Protein AF-A0A8C7Y1K1-F1 (afdb_monomer_lite)

pLDDT: mean 70.2, std 21.09, range [37.31, 98.69]

Radius of gyration: 33.93 Å; chains: 1; bounding box: 65×51×99 Å

Sequence (128 aa):
MYFNVKKTTHFQSETRSGIHPKAQQDVLRQAAGPPLSSSADLPHKPPFGNIKTFKSSRPRGEARGRRRVKANDRERHRMHNLNSALDALRTILPALPDDAKMTKIETLRFARNYIWLHHHPPEEQRSG

Secondary structure (DSSP, 8-state):
-------------------------SSS----PPPP--------PPP------------HHHHHHHHHHHHHHHHHHHHHHHHHHHHHHHHTSTT--TT----HHHHHHHHHHHHHHHHS--GGGS--

Organism: NCBI:txid183150

Structure (mmCIF, N/CA/C/O backbone):
data_AF-A0A8C7Y1K1-F1
#
_entry.id   AF-A0A8C7Y1K1-F1
#
loop_
_atom_site.group_PDB
_atom_site.id
_atom_site.type_symbol
_atom_site.label_atom_id
_atom_site.label_alt_id
_atom_site.label_comp_id
_atom_site.label_asym_id
_atom_site.label_entity_id
_atom_site.label_seq_id
_atom_site.pdbx_PDB_ins_code
_atom_site.Cartn_x
_atom_site.Cartn_y
_atom_site.Cartn_z
_atom_site.occupancy
_atom_site.B_iso_or_equiv
_atom_site.auth_seq_id
_atom_site.auth_comp_id
_atom_site.auth_asym_id
_atom_site.auth_atom_id
_atom_site.pdbx_PDB_model_num
ATOM 1 N N . MET A 1 1 ? 38.817 -22.922 5.373 1.00 46.25 1 MET A N 1
ATOM 2 C CA . MET A 1 1 ? 38.554 -22.217 4.099 1.00 46.25 1 MET A CA 1
ATOM 3 C C . MET A 1 1 ? 38.0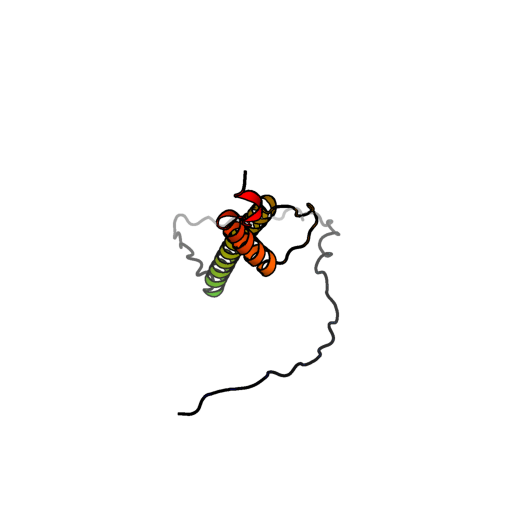71 -20.815 4.426 1.00 46.25 1 MET A C 1
ATOM 5 O O . MET A 1 1 ? 37.116 -20.682 5.177 1.00 46.25 1 MET A O 1
ATOM 9 N N . TYR A 1 2 ? 38.789 -19.789 3.972 1.00 37.31 2 TYR A N 1
ATOM 10 C CA . TYR A 1 2 ? 38.589 -18.399 4.389 1.00 37.31 2 TYR A CA 1
ATOM 11 C C . TYR A 1 2 ? 37.384 -17.751 3.691 1.00 37.31 2 TYR A C 1
ATOM 13 O O . TYR A 1 2 ? 37.245 -17.825 2.471 1.00 37.31 2 TYR A O 1
ATOM 21 N N . PHE A 1 3 ? 36.538 -17.090 4.484 1.00 41.78 3 PHE A N 1
ATOM 22 C CA . PHE A 1 3 ? 35.433 -16.243 4.039 1.00 41.78 3 PHE A CA 1
ATOM 23 C C . PHE A 1 3 ? 35.971 -14.999 3.319 1.00 41.78 3 PHE A C 1
ATOM 25 O O . PHE A 1 3 ? 36.730 -14.220 3.895 1.00 41.78 3 PHE A O 1
ATOM 32 N N . ASN A 1 4 ? 35.561 -14.777 2.068 1.00 38.62 4 ASN A N 1
ATOM 33 C CA . ASN A 1 4 ? 35.855 -13.534 1.355 1.00 38.62 4 ASN A CA 1
ATOM 34 C C . ASN A 1 4 ? 34.824 -12.460 1.728 1.00 38.62 4 ASN A C 1
ATOM 36 O O . ASN A 1 4 ? 33.795 -12.308 1.075 1.00 38.62 4 ASN A O 1
ATOM 40 N N . VAL A 1 5 ? 35.145 -11.682 2.761 1.00 47.72 5 VAL A N 1
ATOM 41 C CA . VAL A 1 5 ? 34.621 -10.325 2.940 1.00 47.72 5 VAL A CA 1
ATOM 42 C C . VAL A 1 5 ? 35.606 -9.372 2.262 1.00 47.72 5 VAL A C 1
ATOM 44 O O . VAL A 1 5 ? 36.701 -9.131 2.766 1.00 47.72 5 VAL A O 1
ATOM 47 N N . LYS A 1 6 ? 35.236 -8.825 1.101 1.00 53.91 6 LYS A N 1
ATOM 48 C CA . LYS A 1 6 ? 35.910 -7.662 0.496 1.00 53.91 6 LYS A CA 1
ATOM 49 C C . LYS A 1 6 ? 34.825 -6.625 0.213 1.00 53.91 6 LYS A C 1
ATOM 51 O O . LYS A 1 6 ? 33.964 -6.852 -0.624 1.00 53.91 6 LYS A O 1
ATOM 56 N N . LYS A 1 7 ? 34.613 -5.717 1.168 1.00 48.56 7 LYS A N 1
ATOM 57 C CA . LYS A 1 7 ? 35.271 -4.408 1.366 1.00 48.56 7 LYS A CA 1
ATOM 58 C C . LYS A 1 7 ? 34.629 -3.317 0.504 1.00 48.56 7 LYS A C 1
ATOM 60 O O . LYS A 1 7 ? 34.830 -3.262 -0.699 1.00 48.56 7 LYS A O 1
ATOM 65 N N . THR A 1 8 ? 33.857 -2.495 1.217 1.00 54.16 8 THR A N 1
ATOM 66 C CA . THR A 1 8 ? 33.640 -1.050 1.066 1.00 54.16 8 THR A CA 1
ATOM 67 C C . THR A 1 8 ? 34.332 -0.397 -0.135 1.00 54.16 8 THR A C 1
ATOM 69 O O . THR A 1 8 ? 35.559 -0.374 -0.232 1.00 54.16 8 THR A O 1
ATOM 72 N N . THR A 1 9 ? 33.520 0.155 -1.036 1.00 59.47 9 THR A N 1
ATOM 73 C CA . THR A 1 9 ? 33.988 1.002 -2.133 1.00 59.47 9 THR A CA 1
ATOM 74 C C . THR A 1 9 ? 33.799 2.454 -1.722 1.00 59.47 9 THR A C 1
ATOM 76 O O . THR A 1 9 ? 32.714 2.869 -1.322 1.00 59.47 9 THR A O 1
ATOM 79 N N . HIS A 1 10 ? 34.903 3.181 -1.804 1.00 45.50 10 HIS A N 1
ATOM 80 C CA . HIS A 1 10 ? 35.093 4.583 -1.472 1.00 45.50 10 HIS A CA 1
ATOM 81 C C . HIS A 1 10 ? 34.046 5.501 -2.131 1.00 45.50 10 HIS A C 1
ATOM 83 O O . HIS A 1 10 ? 33.843 5.447 -3.343 1.00 45.50 10 HIS A O 1
ATOM 89 N N . PHE A 1 11 ? 33.435 6.381 -1.335 1.00 41.16 11 PHE A N 1
ATOM 90 C CA . PHE A 1 11 ? 32.703 7.558 -1.802 1.00 41.16 11 PHE A CA 1
ATOM 91 C C . PHE A 1 11 ? 33.730 8.549 -2.370 1.00 41.16 11 PHE A C 1
ATOM 93 O O . PHE A 1 11 ? 34.619 8.999 -1.643 1.00 41.16 11 PHE A O 1
ATOM 100 N N . GLN A 1 12 ? 33.657 8.826 -3.671 1.00 39.44 12 GLN A N 1
ATOM 101 C CA . GLN A 1 12 ? 34.344 9.949 -4.309 1.00 39.44 12 GLN A CA 1
ATOM 102 C C . GLN A 1 12 ? 33.286 10.993 -4.660 1.00 39.44 12 GLN A C 1
ATOM 104 O O . GLN A 1 12 ? 32.299 10.700 -5.333 1.00 39.44 12 GLN A O 1
ATOM 109 N N . SER A 1 13 ? 33.476 12.201 -4.141 1.00 43.25 13 SER A N 1
ATOM 110 C CA . SER A 1 13 ? 32.692 13.383 -4.466 1.00 43.25 13 SER A CA 1
ATOM 111 C C . SER A 1 13 ? 33.167 13.948 -5.803 1.00 43.25 13 SER A C 1
ATOM 113 O O . SER A 1 13 ? 34.198 14.615 -5.852 1.00 43.25 13 SER A O 1
ATOM 115 N N . GLU A 1 14 ? 32.412 13.710 -6.872 1.00 47.94 14 GLU A N 1
ATOM 116 C CA . GLU A 1 14 ? 32.555 14.453 -8.124 1.00 47.94 14 GLU A CA 1
ATOM 117 C C . GLU A 1 14 ? 31.426 15.477 -8.255 1.00 47.94 14 GLU A C 1
ATOM 119 O O . GLU A 1 14 ? 30.233 15.190 -8.117 1.00 47.94 14 GLU A O 1
ATOM 124 N N . THR A 1 15 ? 31.849 16.715 -8.470 1.00 50.97 1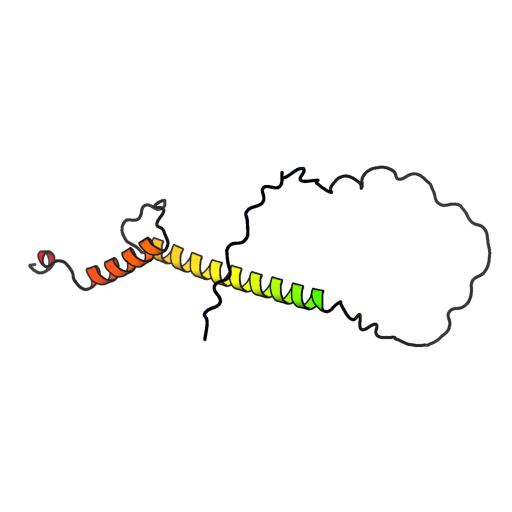5 THR A N 1
ATOM 125 C CA . THR A 1 15 ? 31.050 17.907 -8.714 1.00 50.97 15 THR A CA 1
ATOM 126 C C . THR A 1 15 ? 30.156 17.699 -9.937 1.00 50.97 15 THR A C 1
ATOM 128 O O . THR A 1 15 ? 30.611 17.618 -11.074 1.00 50.97 15 THR A O 1
ATOM 131 N N . ARG A 1 16 ? 28.843 17.617 -9.703 1.00 44.12 16 ARG A N 1
ATOM 132 C CA . ARG A 1 16 ? 27.817 17.487 -10.743 1.00 44.12 16 ARG A CA 1
ATOM 133 C C . ARG A 1 16 ? 27.659 18.815 -11.491 1.00 44.12 16 ARG A C 1
ATOM 135 O O . ARG A 1 16 ? 26.757 19.596 -11.198 1.00 44.12 16 ARG A O 1
ATOM 142 N N . SER A 1 17 ? 28.544 19.074 -12.447 1.00 46.00 17 SER A N 1
ATOM 143 C CA . SER A 1 17 ? 28.349 20.113 -13.453 1.00 46.00 17 SER A CA 1
ATOM 144 C C . SER A 1 17 ? 27.312 19.652 -14.487 1.00 46.00 17 SER A C 1
ATOM 146 O O . SER A 1 17 ? 27.347 18.534 -14.991 1.00 46.00 17 SER A O 1
ATOM 148 N N . GLY A 1 18 ? 26.350 20.533 -14.762 1.00 39.91 18 GLY A N 1
ATOM 149 C CA . GLY A 1 18 ? 25.672 20.651 -16.053 1.00 39.91 18 GLY A CA 1
ATOM 150 C C . GLY A 1 18 ? 24.896 19.441 -16.569 1.00 39.91 18 GLY A C 1
ATOM 151 O O . GLY A 1 18 ? 25.362 18.697 -17.427 1.00 39.91 18 GLY A O 1
ATOM 152 N N . ILE A 1 19 ? 23.623 19.351 -16.181 1.00 44.84 19 ILE A N 1
ATOM 153 C CA . ILE A 1 19 ? 22.594 18.797 -17.068 1.00 44.84 19 ILE A CA 1
ATOM 154 C C . ILE A 1 19 ? 22.596 19.667 -18.335 1.00 44.84 19 ILE A C 1
ATOM 156 O O . ILE A 1 19 ? 22.163 20.813 -18.287 1.00 44.84 19 ILE A O 1
ATOM 160 N N . HIS A 1 20 ? 23.104 19.148 -19.452 1.00 47.81 20 HIS A N 1
ATOM 161 C CA . HIS A 1 20 ? 22.983 19.790 -20.762 1.00 47.81 20 HIS A CA 1
ATOM 162 C C . HIS A 1 20 ? 21.700 19.270 -21.438 1.00 47.81 20 HIS A C 1
ATOM 164 O O . HIS A 1 20 ? 21.662 18.097 -21.827 1.00 47.81 20 HIS A O 1
ATOM 170 N N . PRO A 1 21 ? 20.629 20.071 -21.588 1.00 46.09 21 PRO A N 1
ATOM 171 C CA . PRO A 1 21 ? 19.477 19.662 -22.381 1.00 46.09 21 PRO A CA 1
ATOM 172 C C . PRO A 1 21 ? 19.843 19.703 -23.874 1.00 46.09 21 PRO A C 1
ATOM 174 O O . PRO A 1 21 ? 20.068 20.765 -24.448 1.00 46.09 21 PRO A O 1
ATOM 177 N N . LYS A 1 22 ? 19.904 18.536 -24.530 1.00 47.44 22 LYS A N 1
ATOM 178 C CA . LYS A 1 22 ? 19.923 18.432 -26.001 1.00 47.44 22 LYS A CA 1
ATOM 179 C C . LYS A 1 22 ? 18.505 18.608 -26.548 1.00 47.44 22 LYS A C 1
ATOM 181 O O . LYS A 1 22 ? 17.857 17.638 -26.925 1.00 47.44 22 LYS A O 1
ATOM 186 N N . ALA A 1 23 ? 18.024 19.842 -26.575 1.00 53.38 23 ALA A N 1
ATOM 187 C CA . ALA A 1 23 ? 16.809 20.202 -27.295 1.00 53.38 23 ALA A CA 1
ATOM 188 C C . ALA A 1 23 ? 16.895 21.679 -27.678 1.00 53.38 23 ALA A C 1
ATOM 190 O O . ALA A 1 23 ? 16.505 22.503 -26.865 1.00 53.38 23 ALA A O 1
ATOM 191 N N . GLN A 1 24 ? 17.475 21.990 -28.850 1.00 49.25 24 GLN A N 1
ATOM 192 C CA . GLN A 1 24 ? 17.381 23.285 -29.565 1.00 49.25 24 GLN A CA 1
ATOM 193 C C . GLN A 1 24 ? 18.369 23.346 -30.754 1.00 49.25 24 GLN A C 1
ATOM 195 O O . GLN A 1 24 ? 19.274 24.173 -30.763 1.00 49.25 24 GLN A O 1
ATOM 200 N N . GLN A 1 25 ? 18.248 22.470 -31.761 1.00 51.72 25 GLN A N 1
ATOM 201 C CA . GLN A 1 25 ? 19.006 22.648 -33.021 1.00 51.72 25 GLN A CA 1
ATOM 202 C C . GLN A 1 25 ? 18.210 22.393 -34.316 1.00 51.72 25 GLN A C 1
ATOM 204 O O . GLN A 1 25 ? 18.811 22.382 -35.379 1.00 51.72 25 GLN A O 1
ATOM 209 N N . ASP A 1 26 ? 16.875 22.303 -34.268 1.00 48.81 26 ASP A N 1
ATOM 210 C CA . ASP A 1 26 ? 16.057 21.992 -35.461 1.00 48.81 26 ASP A CA 1
ATOM 211 C C . ASP A 1 26 ? 15.049 23.085 -35.853 1.00 48.81 26 ASP A C 1
ATOM 213 O O . ASP A 1 26 ? 13.975 22.794 -36.374 1.00 48.81 26 ASP A O 1
ATOM 217 N N . VAL A 1 27 ? 15.362 24.366 -35.635 1.00 55.69 27 VAL A N 1
ATOM 218 C CA . VAL A 1 27 ? 14.523 25.453 -36.168 1.00 55.69 27 VAL A CA 1
ATOM 219 C C . VAL A 1 27 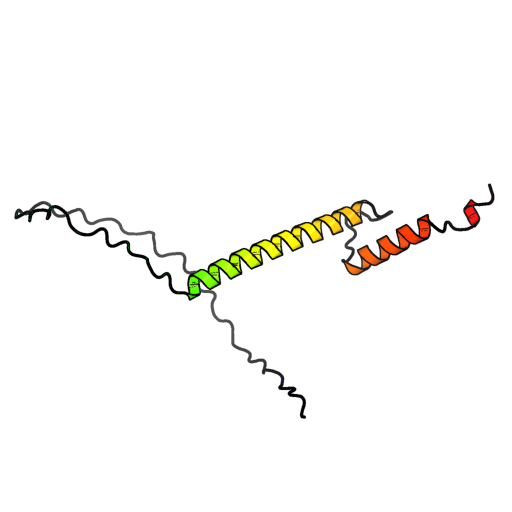? 15.405 26.612 -36.627 1.00 55.69 27 VAL A C 1
ATOM 221 O O . VAL A 1 27 ? 15.812 27.410 -35.794 1.00 55.69 27 VAL A O 1
ATOM 224 N N . LEU A 1 28 ? 15.706 26.660 -37.938 1.00 53.19 28 LEU A N 1
ATOM 225 C CA . LEU A 1 28 ? 16.103 27.817 -38.781 1.00 53.19 28 LEU A CA 1
ATOM 226 C C . LEU A 1 28 ? 17.214 27.459 -39.789 1.00 53.19 28 LEU A C 1
ATOM 228 O O . LEU A 1 28 ? 18.393 27.618 -39.497 1.00 53.19 28 LEU A O 1
ATOM 232 N N . ARG A 1 29 ? 16.839 27.043 -41.008 1.00 50.28 29 ARG A N 1
ATOM 233 C CA . ARG A 1 29 ? 17.006 27.817 -42.264 1.00 50.28 29 ARG A CA 1
ATOM 234 C C . ARG A 1 29 ? 16.762 26.915 -43.475 1.00 50.28 29 ARG A C 1
ATOM 236 O O 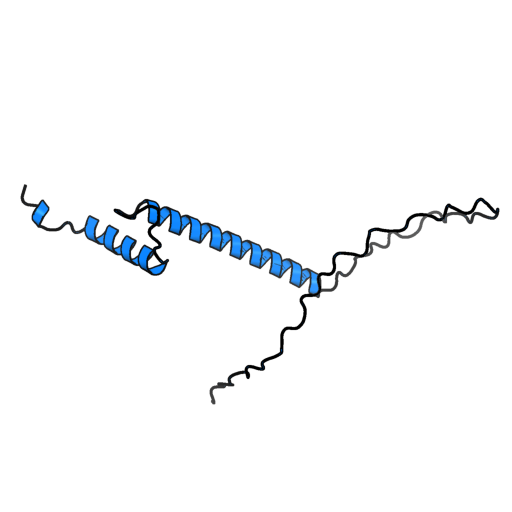. ARG A 1 29 ? 17.626 26.184 -43.941 1.00 50.28 29 ARG A O 1
ATOM 243 N N . GLN A 1 30 ? 15.556 27.040 -44.004 1.00 50.38 30 GLN A N 1
ATOM 244 C CA . GLN A 1 30 ? 15.162 26.583 -45.324 1.00 50.38 30 GLN A CA 1
ATOM 245 C C . GLN A 1 30 ? 15.262 27.797 -46.256 1.00 50.38 30 GLN A C 1
ATOM 247 O O . GLN A 1 30 ? 14.536 28.759 -46.037 1.00 50.38 30 GLN A O 1
ATOM 252 N N . ALA A 1 31 ? 16.200 27.791 -47.213 1.00 48.53 31 ALA A N 1
ATOM 253 C CA . ALA A 1 31 ? 16.199 28.636 -48.422 1.00 48.53 31 ALA A CA 1
ATOM 254 C C . ALA A 1 31 ? 17.449 28.367 -49.286 1.00 48.53 31 ALA A C 1
ATOM 256 O O . ALA A 1 31 ? 18.436 29.095 -49.216 1.00 48.53 31 ALA A O 1
ATOM 257 N N . ALA A 1 32 ? 17.394 27.328 -50.116 1.00 47.88 32 ALA A N 1
ATOM 258 C CA . ALA A 1 32 ? 18.120 27.259 -51.384 1.00 47.88 32 ALA A CA 1
ATOM 259 C C . ALA A 1 32 ? 17.312 26.325 -52.297 1.00 47.88 32 ALA A C 1
ATOM 261 O O . ALA A 1 32 ? 17.091 25.165 -51.953 1.00 47.88 32 ALA A O 1
ATOM 262 N N . GLY A 1 33 ? 16.759 26.873 -53.380 1.00 52.66 33 GLY A N 1
ATOM 263 C CA . GLY A 1 33 ? 15.914 26.139 -54.324 1.00 52.66 33 GLY A CA 1
ATOM 264 C C . GLY A 1 33 ? 16.678 25.044 -55.082 1.00 52.66 33 GLY A C 1
ATOM 265 O O . GLY A 1 33 ? 17.911 25.028 -55.065 1.00 52.66 33 GLY A O 1
ATOM 266 N N . PRO A 1 34 ? 15.964 24.120 -55.748 1.00 61.94 34 PRO A N 1
ATOM 267 C CA . PRO A 1 34 ? 16.594 23.050 -56.513 1.00 61.94 34 PRO A CA 1
ATOM 268 C C . PRO A 1 34 ? 17.294 23.618 -57.761 1.00 61.94 34 PRO A C 1
ATOM 270 O O . PRO A 1 34 ? 16.706 24.464 -58.441 1.00 61.94 34 PRO A O 1
ATOM 273 N N . PRO A 1 35 ? 18.515 23.168 -58.112 1.00 58.94 35 PRO A N 1
ATOM 274 C CA . PRO A 1 35 ? 19.104 23.519 -59.396 1.00 58.94 35 PRO A CA 1
ATOM 275 C C . PRO A 1 35 ? 18.319 22.847 -60.533 1.00 58.94 35 PRO A C 1
ATOM 277 O O . PRO A 1 35 ? 18.023 21.652 -60.488 1.00 58.94 35 PRO A O 1
ATOM 280 N N . LEU A 1 36 ? 17.965 23.643 -61.543 1.00 46.06 36 LEU A N 1
ATOM 281 C CA . LEU A 1 36 ? 17.321 23.194 -62.775 1.00 46.06 36 LEU A CA 1
ATOM 282 C C . LEU A 1 36 ? 18.316 22.421 -63.665 1.00 46.06 36 LEU A C 1
ATOM 284 O O . LEU A 1 36 ? 19.496 22.751 -63.736 1.00 46.06 36 LEU A O 1
ATOM 288 N N . SER A 1 37 ? 17.775 21.383 -64.307 1.00 48.91 37 SER A N 1
ATOM 289 C CA . SER A 1 37 ? 18.308 20.427 -65.294 1.00 48.91 37 SER A CA 1
ATOM 290 C C . SER A 1 37 ? 19.688 20.654 -65.939 1.00 48.91 37 SER A C 1
ATOM 292 O O . SER A 1 37 ? 19.915 21.666 -66.600 1.00 48.91 37 SER A O 1
ATOM 294 N N . SER A 1 38 ? 20.493 19.586 -65.978 1.00 46.62 38 SER A N 1
ATOM 295 C CA . SER A 1 38 ? 21.284 19.240 -67.167 1.00 46.62 38 SER A CA 1
ATOM 296 C C . SER A 1 38 ? 21.301 17.722 -67.374 1.00 46.62 38 SER A C 1
ATOM 298 O O . SER A 1 38 ? 21.484 16.948 -66.437 1.00 46.62 38 SER A O 1
ATOM 300 N N . SER A 1 39 ? 21.029 17.351 -68.618 1.00 51.78 39 SER A N 1
ATOM 301 C CA . SER A 1 39 ? 20.898 16.037 -69.238 1.00 51.78 39 SER A CA 1
ATOM 302 C C . SER A 1 39 ? 22.068 15.079 -68.988 1.00 51.78 39 SER A C 1
ATOM 304 O O . SER A 1 39 ? 23.214 15.504 -69.097 1.00 51.78 39 SER A O 1
ATOM 306 N N . ALA A 1 40 ? 21.768 13.793 -68.756 1.00 50.25 40 ALA A N 1
ATOM 307 C CA . ALA A 1 40 ? 22.372 12.627 -69.429 1.00 50.25 40 ALA A CA 1
ATOM 308 C C . ALA A 1 40 ? 22.181 11.329 -68.613 1.00 50.25 40 ALA A C 1
ATOM 310 O O . ALA A 1 40 ? 22.516 11.256 -67.435 1.00 50.25 40 ALA A O 1
ATOM 311 N N . ASP A 1 41 ? 21.667 10.317 -69.312 1.00 49.31 41 ASP A N 1
ATOM 312 C CA . ASP A 1 41 ? 21.922 8.881 -69.155 1.00 49.31 41 ASP A CA 1
ATOM 313 C C . ASP A 1 41 ? 21.405 8.117 -67.919 1.00 49.31 41 ASP A C 1
ATOM 315 O O . ASP A 1 41 ? 21.996 8.048 -66.843 1.00 49.31 41 ASP A O 1
ATOM 319 N N . LEU A 1 42 ? 20.303 7.398 -68.158 1.00 55.09 42 LEU A N 1
ATOM 320 C CA . LEU A 1 42 ? 19.898 6.203 -67.416 1.00 55.09 42 LEU A CA 1
ATOM 321 C C . LEU A 1 42 ? 20.912 5.063 -67.632 1.00 55.09 42 LEU A C 1
ATOM 323 O O . LEU A 1 42 ? 21.267 4.793 -68.780 1.00 55.09 42 LEU A O 1
ATOM 327 N N . PRO A 1 43 ? 21.195 4.241 -66.604 1.00 53.78 43 PRO A N 1
ATOM 328 C CA . PRO A 1 43 ? 21.500 2.839 -66.829 1.00 53.78 43 PRO A CA 1
ATOM 329 C C . PRO A 1 43 ? 20.435 1.929 -66.204 1.00 53.78 43 PRO A C 1
ATOM 331 O O . PRO A 1 43 ? 20.152 1.935 -65.007 1.00 53.78 43 PRO A O 1
ATOM 334 N N . HIS A 1 44 ? 19.857 1.145 -67.106 1.00 52.66 44 HIS A N 1
ATOM 335 C CA . HIS A 1 44 ? 19.109 -0.099 -66.970 1.00 52.66 44 HIS A CA 1
ATOM 336 C C . HIS A 1 44 ? 19.131 -0.804 -65.595 1.00 52.66 44 HIS A C 1
ATOM 338 O O . HIS A 1 44 ? 20.171 -1.197 -65.068 1.00 52.66 44 HIS A O 1
ATOM 344 N N . LYS A 1 45 ? 17.931 -1.103 -65.084 1.00 53.19 45 LYS A N 1
ATOM 345 C CA . LYS A 1 45 ? 17.683 -2.076 -64.008 1.00 53.19 45 LYS A CA 1
ATOM 346 C C . LYS A 1 45 ? 18.123 -3.482 -64.467 1.00 53.19 45 LYS A C 1
ATOM 348 O O . LYS A 1 45 ? 17.666 -3.903 -65.535 1.00 53.19 45 LYS A O 1
ATOM 353 N N . PRO A 1 46 ? 18.921 -4.244 -63.691 1.00 57.66 46 PRO A N 1
ATOM 354 C CA . PRO A 1 46 ? 19.095 -5.670 -63.944 1.00 57.66 46 PRO A CA 1
ATOM 355 C C . PRO A 1 46 ? 17.818 -6.435 -63.536 1.00 57.66 46 PRO A C 1
ATOM 357 O O . PRO A 1 46 ? 17.266 -6.180 -62.456 1.00 57.66 46 PRO A O 1
ATOM 360 N N . PRO A 1 47 ? 17.313 -7.358 -64.372 1.00 55.00 47 PRO A N 1
ATOM 361 C CA . PRO A 1 47 ? 16.180 -8.198 -64.028 1.00 55.00 47 PRO A CA 1
ATOM 362 C C . PRO A 1 47 ? 16.678 -9.381 -63.182 1.00 55.00 47 PRO A C 1
ATOM 364 O O . PRO A 1 47 ? 17.587 -10.094 -63.581 1.00 55.00 47 PRO A O 1
ATOM 367 N N . PHE A 1 48 ? 16.052 -9.581 -62.021 1.00 51.00 48 PHE A N 1
ATOM 368 C CA . PHE A 1 48 ? 16.177 -10.750 -61.136 1.00 51.00 48 PHE A CA 1
ATOM 369 C C . PHE A 1 48 ? 17.555 -11.014 -60.502 1.00 51.00 48 PHE A C 1
ATOM 371 O O . PHE A 1 48 ? 18.524 -11.387 -61.150 1.00 51.00 48 PHE A O 1
ATOM 378 N N . GLY A 1 49 ? 17.615 -10.928 -59.170 1.00 44.25 49 GLY A N 1
ATOM 379 C CA . GLY A 1 49 ? 18.767 -11.434 -58.431 1.00 44.25 49 GLY A CA 1
ATOM 380 C C . GLY A 1 49 ? 18.806 -11.016 -56.968 1.00 44.25 49 GLY A C 1
ATOM 381 O O . GLY A 1 49 ? 19.351 -9.972 -56.630 1.00 44.25 49 GLY A O 1
ATOM 382 N N . ASN A 1 50 ? 18.346 -11.927 -56.106 1.00 45.03 50 ASN A N 1
ATOM 383 C CA . ASN A 1 50 ? 18.778 -12.096 -54.714 1.00 45.03 50 ASN A CA 1
ATOM 384 C C . ASN A 1 50 ? 18.040 -11.230 -53.682 1.00 45.03 50 ASN A C 1
ATOM 386 O O . ASN A 1 50 ? 18.543 -10.207 -53.215 1.00 45.03 50 ASN A O 1
ATOM 390 N N . ILE A 1 51 ? 16.898 -11.735 -53.198 1.00 55.47 51 ILE A N 1
ATOM 391 C CA . ILE A 1 51 ? 16.413 -11.414 -51.850 1.00 55.47 51 ILE A CA 1
ATOM 392 C C . ILE A 1 51 ? 17.456 -11.969 -50.873 1.00 55.47 51 ILE A C 1
ATOM 394 O O . ILE A 1 51 ? 17.357 -13.084 -50.367 1.00 55.47 51 ILE A O 1
ATOM 398 N N . LYS A 1 52 ? 18.504 -11.187 -50.618 1.00 51.59 52 LYS A N 1
ATOM 399 C CA . LYS A 1 52 ? 19.319 -11.354 -49.425 1.00 51.59 52 LYS A CA 1
ATOM 400 C C . LYS A 1 52 ? 18.400 -10.950 -48.286 1.00 51.59 52 LYS A C 1
ATOM 402 O O . LYS A 1 52 ? 18.200 -9.765 -48.037 1.00 51.59 52 LYS A O 1
ATOM 407 N N . THR A 1 53 ? 17.790 -11.926 -47.615 1.00 55.81 53 THR A N 1
ATOM 408 C CA . THR A 1 53 ? 17.213 -11.681 -46.298 1.00 55.81 53 THR A CA 1
ATOM 409 C C . THR A 1 53 ? 18.359 -11.176 -45.435 1.00 55.81 53 THR A C 1
ATOM 411 O O . THR A 1 53 ? 19.172 -11.966 -44.948 1.00 55.81 53 THR A O 1
ATOM 414 N N . PHE A 1 54 ? 18.468 -9.858 -45.285 1.00 48.50 54 PHE A N 1
ATOM 415 C CA . PHE A 1 54 ? 19.276 -9.243 -44.253 1.00 48.50 54 PHE A CA 1
ATOM 416 C C . PHE A 1 54 ? 18.647 -9.679 -42.931 1.00 48.50 54 PHE A C 1
ATOM 418 O O . PHE A 1 54 ? 17.823 -8.980 -42.343 1.00 48.50 54 PHE A O 1
ATOM 425 N N . LYS A 1 55 ? 19.018 -10.874 -42.457 1.00 56.78 55 LYS A N 1
ATOM 426 C CA . LYS A 1 55 ? 18.977 -11.197 -41.039 1.00 56.78 55 LYS A CA 1
ATOM 427 C C . LYS A 1 55 ? 19.959 -10.222 -40.414 1.00 56.78 55 LYS A C 1
ATOM 429 O O . LYS A 1 55 ? 21.133 -10.529 -40.252 1.00 56.78 55 LYS A O 1
ATOM 434 N N . SER A 1 56 ? 19.474 -9.007 -40.158 1.00 55.84 56 SER A N 1
ATOM 435 C CA . SER A 1 56 ? 20.154 -8.036 -39.329 1.00 55.84 56 SER A CA 1
ATOM 436 C C . SER A 1 56 ? 20.400 -8.757 -38.017 1.00 55.84 56 SER A C 1
ATOM 438 O O . SER A 1 56 ? 19.491 -9.023 -37.226 1.00 55.84 56 SER A O 1
ATOM 440 N N . SER A 1 57 ? 21.642 -9.187 -37.828 1.00 61.47 57 SER A N 1
ATOM 441 C CA . SER A 1 57 ? 22.143 -9.646 -36.554 1.00 61.47 57 SER A CA 1
ATOM 442 C C . SER A 1 57 ? 22.109 -8.429 -35.641 1.00 61.47 57 SER A C 1
ATOM 444 O O . SER A 1 57 ? 23.113 -7.739 -35.478 1.00 61.47 57 SER A O 1
ATOM 446 N N . ARG A 1 58 ? 20.920 -8.113 -35.107 1.00 59.72 58 ARG A N 1
ATOM 447 C CA . ARG A 1 58 ? 20.748 -7.077 -34.093 1.00 59.72 58 ARG A CA 1
ATOM 448 C C . ARG A 1 58 ? 21.796 -7.369 -33.025 1.00 59.72 58 ARG A C 1
ATOM 450 O O . ARG A 1 58 ? 21.842 -8.520 -32.564 1.00 59.72 58 ARG A O 1
ATOM 457 N N . PRO A 1 59 ? 22.660 -6.407 -32.666 1.00 62.38 59 PRO A N 1
ATOM 458 C CA . PRO A 1 59 ? 23.755 -6.673 -31.753 1.00 62.38 59 PRO A CA 1
ATOM 459 C C . PRO A 1 59 ? 23.169 -7.312 -30.496 1.00 62.38 59 PRO A C 1
ATOM 461 O O . PRO A 1 59 ? 22.185 -6.830 -29.929 1.00 62.38 59 PRO A O 1
ATOM 464 N N . ARG A 1 60 ? 23.719 -8.468 -30.102 1.00 62.81 60 ARG A N 1
ATOM 465 C CA . ARG A 1 60 ? 23.196 -9.340 -29.029 1.00 62.81 60 ARG A CA 1
ATOM 466 C C . ARG A 1 60 ? 22.860 -8.575 -27.734 1.00 62.81 60 ARG A C 1
ATOM 468 O O . ARG A 1 60 ? 21.998 -9.016 -26.972 1.00 62.81 60 ARG A O 1
ATOM 475 N N . GLY A 1 61 ? 23.494 -7.420 -27.510 1.00 66.81 61 GLY A N 1
ATOM 476 C CA . GLY A 1 61 ? 23.209 -6.487 -26.418 1.00 66.81 61 GLY A CA 1
ATOM 477 C C . GLY A 1 61 ? 21.804 -5.869 -26.439 1.00 66.81 61 GLY A C 1
ATOM 478 O O . GLY A 1 61 ? 21.164 -5.799 -25.393 1.00 66.81 61 GLY A O 1
ATOM 479 N N . GLU A 1 62 ? 21.252 -5.511 -27.600 1.00 70.50 62 GLU A N 1
ATOM 480 C CA . GLU A 1 62 ? 19.922 -4.891 -27.677 1.00 70.50 62 GLU A CA 1
ATOM 481 C C . GLU A 1 62 ? 18.794 -5.868 -27.335 1.00 70.50 62 GLU A C 1
ATOM 483 O O . GLU A 1 62 ? 17.808 -5.506 -26.694 1.00 70.50 62 GLU A O 1
ATOM 488 N N . ALA A 1 63 ? 18.922 -7.131 -27.754 1.00 75.94 63 ALA A N 1
ATOM 489 C CA . ALA A 1 63 ? 17.943 -8.161 -27.420 1.00 75.94 63 ALA A CA 1
ATOM 490 C C . ALA A 1 63 ? 17.923 -8.436 -25.909 1.00 75.94 63 ALA A C 1
ATOM 492 O O . ALA A 1 63 ? 16.849 -8.613 -25.331 1.00 75.94 63 ALA A O 1
ATOM 493 N N . ARG A 1 64 ? 19.095 -8.414 -25.257 1.00 79.19 64 ARG A N 1
ATOM 494 C CA . ARG A 1 64 ? 19.214 -8.494 -23.793 1.00 79.19 64 ARG A CA 1
ATOM 495 C C . ARG A 1 64 ? 18.605 -7.263 -23.111 1.00 79.19 64 ARG A C 1
ATOM 497 O O . ARG A 1 64 ? 17.842 -7.428 -22.163 1.00 79.19 64 ARG A O 1
ATOM 504 N N . GLY A 1 65 ? 18.856 -6.061 -23.635 1.00 87.00 65 GLY A N 1
ATOM 505 C CA . GLY A 1 65 ? 18.254 -4.815 -23.149 1.00 87.00 65 GLY A CA 1
ATOM 506 C C . GLY A 1 65 ? 16.724 -4.837 -23.195 1.00 87.00 65 GLY A C 1
ATOM 507 O O . GLY A 1 65 ? 16.078 -4.608 -22.175 1.00 87.00 65 GLY A O 1
ATOM 508 N N . ARG A 1 66 ? 16.138 -5.227 -24.336 1.00 89.06 66 ARG A N 1
ATOM 509 C CA . ARG A 1 66 ? 14.677 -5.360 -24.502 1.00 89.06 66 ARG A CA 1
ATOM 510 C C . ARG A 1 66 ? 14.059 -6.370 -23.531 1.00 89.06 66 ARG A C 1
ATOM 512 O O . ARG A 1 66 ? 13.001 -6.110 -22.966 1.00 89.06 66 ARG A O 1
ATOM 519 N N . ARG A 1 67 ? 14.724 -7.510 -23.298 1.00 93.75 67 ARG A N 1
ATOM 520 C CA . ARG A 1 67 ? 14.270 -8.513 -22.314 1.00 93.75 67 ARG A CA 1
ATOM 521 C C . ARG A 1 67 ? 14.263 -7.951 -20.894 1.00 93.75 67 ARG A C 1
ATOM 523 O O . ARG A 1 67 ? 13.300 -8.190 -20.171 1.00 93.75 67 ARG A O 1
ATOM 530 N N . ARG A 1 68 ? 15.302 -7.194 -20.520 1.00 95.44 68 ARG A N 1
ATOM 531 C CA . ARG A 1 68 ? 15.402 -6.544 -19.207 1.00 95.44 68 ARG A CA 1
ATOM 532 C C . ARG A 1 68 ? 14.308 -5.497 -19.009 1.00 95.44 68 ARG A C 1
ATOM 534 O O . ARG A 1 68 ? 13.639 -5.542 -17.989 1.00 95.44 68 ARG A O 1
ATOM 541 N N . VAL A 1 69 ? 14.073 -4.624 -19.993 1.00 96.19 69 VAL A N 1
ATOM 542 C CA . VAL A 1 69 ? 12.987 -3.625 -19.937 1.00 96.19 69 VAL A CA 1
ATOM 543 C C . VAL A 1 69 ? 11.637 -4.313 -19.746 1.00 96.19 69 VAL A C 1
ATOM 545 O O . VAL A 1 69 ? 10.966 -4.063 -18.753 1.00 96.19 69 VAL A O 1
ATOM 548 N N . LYS A 1 70 ? 11.310 -5.302 -20.590 1.00 96.44 70 LYS A N 1
ATOM 549 C CA . LYS A 1 70 ? 10.055 -6.061 -20.468 1.00 96.44 70 LYS A CA 1
ATOM 550 C C . LYS A 1 70 ? 9.919 -6.756 -19.106 1.00 96.44 70 LYS A C 1
ATOM 552 O O . LYS A 1 70 ? 8.807 -6.944 -18.627 1.00 96.44 70 LYS A O 1
ATOM 557 N N . ALA A 1 71 ? 11.018 -7.233 -18.516 1.00 97.31 71 ALA A N 1
ATOM 558 C CA . ALA A 1 71 ? 11.003 -7.847 -17.187 1.00 97.31 71 ALA A CA 1
ATOM 559 C C . ALA A 1 71 ? 10.739 -6.818 -16.082 1.00 97.31 71 ALA A C 1
ATOM 561 O O . ALA A 1 71 ? 9.893 -7.062 -15.228 1.00 97.31 71 ALA A O 1
ATOM 562 N N . ASN A 1 72 ? 11.394 -5.659 -16.150 1.00 98.44 72 ASN A N 1
ATOM 563 C CA . ASN A 1 72 ? 11.178 -4.562 -15.213 1.00 98.44 72 ASN A CA 1
ATOM 564 C C . ASN A 1 72 ? 9.742 -4.038 -15.284 1.00 98.44 72 ASN A C 1
ATOM 566 O O . ASN A 1 72 ? 9.137 -3.792 -14.246 1.00 98.44 72 ASN A O 1
ATOM 570 N N . ASP A 1 73 ? 9.179 -3.919 -16.487 1.00 98.44 73 ASP A N 1
ATOM 571 C CA . ASP A 1 73 ? 7.790 -3.500 -16.65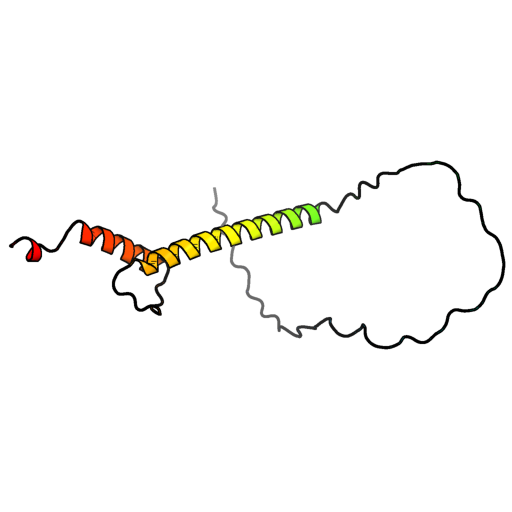8 1.00 98.44 73 ASP A CA 1
ATOM 572 C C . ASP A 1 73 ? 6.843 -4.494 -15.990 1.00 98.44 73 ASP A C 1
ATOM 574 O O . ASP A 1 73 ? 5.957 -4.086 -15.246 1.00 98.44 73 ASP A O 1
ATOM 578 N N . ARG A 1 74 ? 7.058 -5.804 -16.165 1.00 98.50 74 ARG A N 1
ATOM 579 C CA . ARG A 1 74 ? 6.255 -6.820 -15.465 1.00 98.50 74 ARG A CA 1
ATOM 580 C C . ARG A 1 74 ? 6.353 -6.692 -13.947 1.00 98.50 74 ARG A C 1
ATOM 582 O O . ARG A 1 74 ? 5.327 -6.780 -13.281 1.00 98.50 74 ARG A O 1
ATOM 589 N N . GLU A 1 75 ? 7.546 -6.452 -13.406 1.00 98.62 75 GLU A N 1
ATOM 590 C CA . GLU A 1 75 ? 7.707 -6.271 -11.960 1.00 98.62 75 GLU A CA 1
ATOM 591 C C . GLU A 1 75 ? 7.013 -5.002 -11.459 1.00 98.62 75 GLU A C 1
ATOM 593 O O . GLU A 1 75 ? 6.366 -5.028 -10.417 1.00 98.62 75 GLU A O 1
ATOM 598 N N . ARG A 1 76 ? 7.060 -3.908 -12.229 1.00 98.69 76 ARG A N 1
ATOM 599 C CA . ARG A 1 76 ? 6.297 -2.694 -11.911 1.00 98.69 76 ARG A CA 1
ATOM 600 C C . ARG A 1 76 ? 4.803 -2.985 -11.833 1.00 98.69 76 ARG A C 1
ATOM 602 O O . ARG A 1 76 ? 4.185 -2.639 -10.835 1.00 98.69 76 ARG A O 1
ATOM 609 N N . HIS A 1 77 ?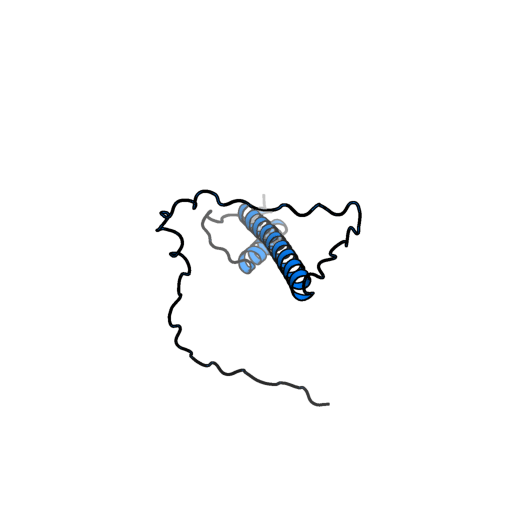 4.237 -3.671 -12.827 1.00 98.56 77 HIS A N 1
ATOM 610 C CA . HIS A 1 77 ? 2.819 -4.050 -12.811 1.00 98.56 77 HIS A CA 1
ATOM 611 C C . HIS A 1 77 ? 2.483 -4.955 -11.619 1.00 98.56 77 HIS A C 1
ATOM 613 O O . HIS A 1 77 ? 1.495 -4.723 -10.928 1.00 98.56 77 HIS A O 1
ATOM 619 N N . ARG A 1 78 ? 3.334 -5.942 -11.318 1.00 98.69 78 ARG A N 1
ATOM 620 C CA . ARG A 1 78 ? 3.178 -6.800 -10.136 1.00 98.69 78 ARG A CA 1
ATOM 621 C C . ARG A 1 78 ? 3.150 -5.978 -8.844 1.00 98.69 78 ARG A C 1
ATOM 623 O O . ARG A 1 78 ? 2.291 -6.203 -7.995 1.00 98.69 78 ARG A O 1
ATOM 630 N N . MET A 1 79 ? 4.062 -5.016 -8.708 1.00 98.69 79 MET A N 1
ATOM 631 C CA . MET A 1 79 ? 4.120 -4.129 -7.548 1.00 98.69 79 MET A CA 1
ATOM 632 C C . MET A 1 79 ? 2.930 -3.171 -7.470 1.00 98.69 79 MET A C 1
ATOM 634 O O . MET A 1 79 ? 2.450 -2.924 -6.366 1.00 98.69 79 MET A O 1
ATOM 638 N N . HIS A 1 80 ? 2.431 -2.664 -8.602 1.00 98.56 80 HIS A N 1
ATOM 639 C CA . HIS A 1 80 ? 1.201 -1.871 -8.646 1.00 98.56 80 HIS A CA 1
ATOM 640 C C . HIS A 1 80 ? 0.016 -2.679 -8.119 1.00 98.56 80 HIS A C 1
ATOM 642 O O . HIS A 1 80 ? -0.633 -2.226 -7.185 1.00 98.56 80 HIS A O 1
ATOM 648 N N . ASN A 1 81 ? -0.182 -3.907 -8.606 1.00 98.44 81 ASN A N 1
ATOM 649 C CA . ASN A 1 81 ? -1.255 -4.783 -8.129 1.00 98.44 81 ASN A CA 1
ATOM 650 C C . ASN A 1 81 ? -1.143 -5.067 -6.623 1.00 98.44 81 ASN A C 1
ATOM 652 O O . ASN A 1 81 ? -2.140 -5.018 -5.905 1.00 98.44 81 ASN A O 1
ATOM 656 N N . LEU A 1 82 ? 0.073 -5.334 -6.129 1.00 98.31 82 LEU A N 1
ATOM 657 C CA . LEU A 1 82 ? 0.314 -5.553 -4.701 1.00 98.31 82 LEU A CA 1
ATOM 658 C C . LEU A 1 82 ? -0.033 -4.316 -3.865 1.00 98.31 82 LEU A C 1
ATOM 660 O O . LEU A 1 82 ? -0.645 -4.439 -2.808 1.00 98.31 82 LEU A O 1
ATOM 664 N N . ASN A 1 83 ? 0.375 -3.131 -4.320 1.00 97.19 83 ASN A N 1
ATOM 665 C CA . ASN A 1 83 ? 0.077 -1.891 -3.613 1.00 97.19 83 ASN A CA 1
ATOM 666 C C . ASN A 1 83 ? -1.430 -1.601 -3.633 1.00 97.19 83 ASN A C 1
ATOM 668 O O . ASN A 1 83 ? -1.978 -1.321 -2.576 1.00 97.19 83 ASN A O 1
ATOM 672 N N . SER A 1 84 ? -2.113 -1.785 -4.768 1.00 96.94 84 SER A N 1
ATOM 673 C CA . SER A 1 84 ? -3.570 -1.627 -4.855 1.00 96.94 84 SER A CA 1
ATOM 674 C C . SER A 1 84 ? -4.320 -2.571 -3.912 1.00 96.94 84 SER A C 1
ATOM 676 O O . SER A 1 84 ? -5.283 -2.157 -3.275 1.00 96.94 84 SER A O 1
ATOM 678 N N . ALA A 1 85 ? -3.867 -3.819 -3.762 1.00 97.56 85 ALA A N 1
ATOM 679 C CA . ALA A 1 85 ? -4.449 -4.748 -2.792 1.00 97.56 85 ALA A CA 1
ATOM 680 C C . ALA A 1 85 ? -4.225 -4.296 -1.335 1.00 97.56 85 ALA A C 1
ATOM 682 O O . ALA A 1 85 ? -5.110 -4.445 -0.496 1.00 97.56 85 ALA A O 1
ATOM 683 N N . LEU A 1 86 ? -3.057 -3.721 -1.027 1.00 96.31 86 LEU A N 1
ATOM 684 C CA . LEU A 1 86 ? -2.775 -3.158 0.295 1.00 96.31 86 LEU A CA 1
ATOM 685 C C . LEU A 1 86 ? -3.619 -1.905 0.574 1.00 96.31 86 LEU A C 1
ATOM 687 O O . LEU A 1 86 ? -4.059 -1.705 1.702 1.00 96.31 86 LEU A O 1
ATOM 691 N N . ASP A 1 87 ? -3.844 -1.063 -0.431 1.00 93.19 87 ASP A N 1
ATOM 692 C CA . ASP A 1 87 ? -4.713 0.109 -0.318 1.00 93.19 87 ASP A CA 1
ATOM 693 C C . ASP A 1 87 ? -6.167 -0.325 -0.090 1.00 93.19 87 ASP A C 1
ATOM 695 O O . ASP A 1 87 ? -6.798 0.159 0.844 1.00 93.19 87 ASP A O 1
ATOM 699 N N . ALA A 1 88 ? -6.655 -1.329 -0.828 1.00 94.12 88 ALA A N 1
ATOM 700 C CA . ALA A 1 88 ? -7.968 -1.929 -0.588 1.00 94.12 88 ALA A CA 1
ATOM 701 C C . ALA A 1 88 ? -8.098 -2.495 0.838 1.00 94.12 88 ALA A C 1
ATOM 703 O O . ALA A 1 88 ? -9.112 -2.267 1.494 1.00 94.12 88 ALA A O 1
ATOM 704 N N . LEU A 1 89 ? -7.059 -3.157 1.366 1.00 94.75 89 LEU A N 1
ATOM 705 C CA . LEU A 1 89 ? -7.045 -3.605 2.762 1.00 94.75 89 LEU A CA 1
ATOM 706 C C . LEU A 1 89 ? -7.235 -2.436 3.738 1.00 94.75 89 LEU A C 1
ATOM 708 O O . LEU A 1 89 ? -7.984 -2.578 4.693 1.00 94.75 89 LEU A O 1
ATOM 712 N N . ARG A 1 90 ? -6.611 -1.274 3.509 1.00 93.56 90 ARG A N 1
ATOM 713 C CA . ARG A 1 90 ? -6.780 -0.112 4.402 1.00 93.56 90 ARG A CA 1
ATOM 714 C C . ARG A 1 90 ? -8.222 0.383 4.458 1.00 93.56 90 ARG A C 1
ATOM 716 O O . ARG A 1 90 ? -8.659 0.773 5.531 1.00 93.56 90 ARG A O 1
ATOM 723 N N . THR A 1 91 ? -8.956 0.311 3.347 1.00 91.06 91 THR A N 1
ATOM 724 C CA . THR A 1 91 ? -10.354 0.780 3.288 1.00 91.06 91 THR A CA 1
ATOM 725 C C . THR A 1 91 ? -11.323 -0.038 4.143 1.00 91.06 91 THR A C 1
ATOM 727 O O . THR A 1 91 ? -12.371 0.470 4.521 1.00 91.06 91 THR A O 1
ATOM 730 N N . ILE A 1 92 ? -10.987 -1.294 4.456 1.00 92.12 92 ILE A N 1
ATOM 731 C CA . ILE A 1 92 ? -11.847 -2.186 5.250 1.00 92.12 92 ILE A CA 1
ATOM 732 C C . ILE A 1 92 ? -11.444 -2.255 6.727 1.00 92.12 92 ILE A C 1
ATOM 734 O O . ILE A 1 92 ? -12.106 -2.927 7.515 1.00 92.12 92 ILE A O 1
ATOM 738 N N . LEU A 1 93 ? -10.338 -1.613 7.109 1.00 91.94 93 LEU A N 1
ATOM 739 C CA . LEU A 1 93 ? -9.887 -1.578 8.494 1.00 91.94 93 LEU A CA 1
ATOM 740 C C . LEU A 1 93 ? -10.661 -0.495 9.264 1.00 91.94 93 LEU A C 1
ATOM 742 O O . LEU A 1 93 ? -10.827 0.615 8.760 1.00 91.94 93 LEU A O 1
ATOM 746 N N . PRO A 1 94 ? -11.141 -0.784 10.486 1.00 90.25 94 PRO A N 1
ATOM 747 C CA . PRO A 1 94 ? -11.961 0.159 11.240 1.00 90.25 94 PRO A CA 1
ATOM 748 C C . PRO A 1 94 ? -11.185 1.418 11.655 1.00 90.25 94 PRO A C 1
ATOM 750 O O . PRO A 1 94 ? -10.031 1.341 12.076 1.00 90.25 94 PRO A O 1
ATOM 753 N N . ALA A 1 95 ? -11.883 2.559 11.611 1.00 70.00 95 ALA A N 1
ATOM 754 C CA . ALA A 1 95 ? -11.474 3.855 12.164 1.00 70.00 95 ALA A CA 1
ATOM 755 C C . ALA A 1 95 ? -10.146 4.429 11.640 1.00 70.00 95 ALA A C 1
ATOM 757 O O . ALA A 1 95 ? -9.420 5.111 12.365 1.00 70.00 95 ALA A O 1
ATOM 758 N N . LEU A 1 96 ? -9.848 4.212 10.363 1.00 68.25 96 LEU A N 1
ATOM 759 C CA . LEU A 1 96 ? -8.851 5.017 9.674 1.00 68.25 96 LEU A CA 1
ATOM 760 C C . LEU A 1 96 ? -9.504 6.281 9.115 1.00 68.25 96 LEU A C 1
ATOM 762 O O . LEU A 1 96 ? -10.465 6.159 8.360 1.00 68.25 96 LEU A O 1
ATOM 766 N N . PRO A 1 97 ? -9.012 7.490 9.442 1.00 68.94 97 PRO A N 1
ATOM 767 C CA . PRO A 1 97 ? -9.340 8.643 8.622 1.00 68.94 97 PRO A CA 1
ATOM 768 C C . PRO A 1 97 ? -8.815 8.395 7.203 1.00 68.94 97 PRO A C 1
ATOM 770 O O . PRO A 1 97 ? -7.744 7.806 7.046 1.00 68.94 97 PRO A O 1
ATOM 773 N N . ASP A 1 98 ? -9.542 8.861 6.186 1.00 65.94 98 ASP A N 1
ATOM 774 C CA . ASP A 1 98 ? -9.208 8.638 4.768 1.00 65.94 98 ASP A CA 1
ATOM 775 C C . ASP A 1 98 ? -7.769 9.084 4.412 1.00 65.94 98 ASP A C 1
ATOM 777 O O . ASP A 1 98 ? -7.143 8.539 3.503 1.00 65.94 98 ASP A O 1
ATOM 781 N N . ASP A 1 99 ? -7.205 10.005 5.205 1.00 65.00 99 ASP A N 1
ATOM 782 C CA . ASP A 1 99 ? -5.849 10.549 5.071 1.00 65.00 99 ASP A CA 1
ATOM 783 C C . ASP A 1 99 ? -4.800 9.940 6.030 1.00 65.00 99 ASP A C 1
ATOM 785 O O . ASP A 1 99 ? -3.643 10.381 6.054 1.00 65.00 99 ASP A O 1
ATOM 789 N N . ALA A 1 100 ? -5.149 8.933 6.842 1.00 72.06 100 ALA A N 1
ATOM 790 C CA . ALA A 1 100 ? -4.188 8.295 7.743 1.00 72.06 100 ALA A CA 1
ATOM 791 C C . ALA A 1 100 ? -3.095 7.567 6.954 1.00 72.06 100 ALA A C 1
ATOM 793 O O . ALA A 1 100 ? -3.279 6.494 6.372 1.00 72.06 100 ALA A O 1
ATOM 794 N N . LYS A 1 101 ? -1.887 8.131 7.002 1.00 79.00 101 LYS A N 1
ATOM 795 C CA . LYS A 1 101 ? -0.700 7.528 6.398 1.00 79.00 101 LYS A CA 1
ATOM 796 C C . LYS A 1 101 ? -0.194 6.366 7.249 1.00 79.00 101 LYS A C 1
ATOM 798 O O . LYS A 1 101 ? 0.715 6.533 8.053 1.00 79.00 101 LYS A O 1
ATOM 803 N N . MET A 1 102 ? -0.744 5.174 7.029 1.00 88.00 102 MET A N 1
ATOM 804 C CA . MET A 1 102 ? -0.179 3.931 7.559 1.00 88.00 102 MET A CA 1
ATOM 805 C C . MET A 1 102 ? 0.914 3.370 6.648 1.00 88.00 102 MET A C 1
ATOM 807 O O . MET A 1 102 ? 0.710 3.131 5.446 1.00 88.00 102 MET A O 1
ATOM 811 N N . THR A 1 103 ? 2.063 3.047 7.236 1.00 94.38 103 THR A N 1
ATOM 812 C CA . THR A 1 103 ? 3.105 2.272 6.556 1.00 94.38 103 THR A CA 1
ATOM 813 C C . THR A 1 103 ? 2.619 0.850 6.239 1.00 94.38 103 THR A C 1
ATOM 815 O O . THR A 1 103 ? 1.627 0.353 6.785 1.00 94.38 103 THR A O 1
ATOM 818 N N . LYS A 1 104 ? 3.334 0.144 5.347 1.00 95.25 104 LYS A N 1
ATOM 819 C CA . LYS A 1 104 ? 2.989 -1.241 4.974 1.00 95.25 104 LYS A CA 1
ATOM 820 C C . LYS A 1 104 ? 2.977 -2.178 6.184 1.00 95.25 104 LYS A C 1
ATOM 822 O O . LYS A 1 104 ? 2.081 -3.004 6.310 1.00 95.25 104 LYS A O 1
ATOM 827 N N . ILE A 1 105 ? 3.963 -2.041 7.073 1.00 97.38 105 ILE A N 1
ATOM 828 C CA . ILE A 1 105 ? 4.095 -2.907 8.249 1.00 97.38 105 ILE A CA 1
ATOM 829 C C . ILE A 1 105 ? 2.992 -2.645 9.273 1.00 97.38 105 ILE A C 1
ATOM 831 O O . ILE A 1 105 ? 2.437 -3.594 9.823 1.00 97.38 105 ILE A O 1
ATOM 835 N N . GLU A 1 106 ? 2.634 -1.383 9.496 1.00 94.81 106 GLU A N 1
ATOM 836 C CA . GLU A 1 106 ? 1.546 -1.026 10.406 1.00 94.81 106 GLU A CA 1
ATOM 837 C C . GLU A 1 106 ? 0.214 -1.561 9.889 1.00 94.81 106 GLU A C 1
ATOM 839 O O . GLU A 1 106 ? -0.522 -2.172 10.656 1.00 94.81 106 GLU A O 1
ATOM 844 N N . THR A 1 107 ? -0.053 -1.418 8.585 1.00 95.06 107 THR A N 1
ATOM 845 C CA . THR A 1 107 ? -1.288 -1.916 7.952 1.00 95.06 107 THR A CA 1
ATOM 846 C C . THR A 1 107 ? -1.460 -3.419 8.200 1.00 95.06 107 THR A C 1
ATOM 848 O O . THR A 1 107 ? -2.520 -3.871 8.627 1.00 95.06 107 THR A O 1
ATOM 851 N N . LEU A 1 108 ? -0.393 -4.202 8.004 1.00 97.25 108 LEU A N 1
ATOM 852 C CA . LEU A 1 108 ? -0.421 -5.653 8.211 1.00 97.25 108 LEU A CA 1
ATOM 853 C C . LEU A 1 108 ? -0.595 -6.039 9.687 1.00 97.25 108 LEU A C 1
ATOM 855 O O . LEU A 1 108 ? -1.339 -6.969 10.000 1.00 97.25 108 LEU A O 1
ATOM 859 N N . ARG A 1 109 ? 0.078 -5.332 10.602 1.00 96.06 109 ARG A N 1
ATOM 860 C CA . ARG A 1 109 ? -0.063 -5.564 12.049 1.00 96.06 109 ARG A CA 1
ATOM 861 C C . ARG A 1 109 ? -1.476 -5.245 12.527 1.00 96.06 109 ARG A C 1
ATOM 863 O O . ARG A 1 109 ? -2.053 -6.036 13.269 1.00 96.06 109 ARG A O 1
ATOM 870 N N . PHE A 1 110 ? -2.032 -4.126 12.073 1.00 94.75 110 PHE A N 1
ATOM 871 C CA . PHE A 1 110 ? -3.383 -3.706 12.416 1.00 94.75 110 PHE A CA 1
ATOM 872 C C . PHE A 1 110 ? -4.419 -4.706 11.901 1.00 94.75 110 PHE A C 1
ATOM 874 O O . PHE A 1 110 ? -5.229 -5.188 12.684 1.00 94.75 110 PHE A O 1
ATOM 881 N N . ALA A 1 111 ? -4.320 -5.121 10.633 1.00 95.75 111 ALA A N 1
ATOM 882 C CA . ALA A 1 111 ? -5.208 -6.129 10.056 1.00 95.75 111 ALA A CA 1
ATOM 883 C C . ALA A 1 111 ? -5.184 -7.458 10.828 1.00 95.75 111 ALA A C 1
ATOM 885 O O . ALA A 1 111 ? -6.234 -8.021 11.133 1.00 95.75 111 ALA A O 1
ATOM 886 N N . ARG A 1 112 ? -3.994 -7.943 11.209 1.00 96.44 112 ARG A N 1
ATOM 887 C CA . ARG A 1 112 ? -3.861 -9.154 12.033 1.00 96.44 112 ARG A CA 1
ATOM 888 C C . ARG A 1 112 ? -4.582 -9.011 13.375 1.00 96.44 112 ARG A C 1
ATOM 890 O O . ARG A 1 112 ? -5.293 -9.924 13.786 1.00 96.44 112 ARG A O 1
ATOM 897 N N . ASN A 1 113 ? -4.365 -7.896 14.069 1.00 94.56 113 ASN A N 1
ATOM 898 C CA . ASN A 1 113 ? -4.962 -7.658 15.382 1.00 94.56 113 ASN A CA 1
ATOM 899 C C . ASN A 1 113 ? -6.480 -7.480 15.288 1.00 94.56 113 ASN A C 1
ATOM 901 O O . ASN A 1 113 ? -7.201 -7.965 16.152 1.00 94.56 113 ASN A O 1
ATOM 905 N N . TYR A 1 114 ? -6.952 -6.846 14.216 1.00 93.69 114 TYR A N 1
ATOM 906 C CA . TYR A 1 114 ? -8.368 -6.681 13.930 1.00 93.69 114 TYR A CA 1
ATOM 907 C C . TYR A 1 114 ? -9.074 -8.033 13.770 1.00 93.69 114 TYR A C 1
ATOM 909 O O . TYR A 1 114 ? -10.059 -8.294 14.458 1.00 93.69 114 TYR A O 1
ATOM 917 N N . ILE A 1 115 ? -8.512 -8.937 12.957 1.00 95.12 115 ILE A N 1
ATOM 918 C CA . ILE A 1 115 ? -9.013 -10.315 12.833 1.00 95.12 115 ILE A CA 1
ATOM 919 C C . ILE A 1 115 ? -9.007 -11.015 14.202 1.00 95.12 115 ILE A C 1
ATOM 921 O O . ILE A 1 115 ? -9.993 -11.640 14.580 1.00 95.12 115 ILE A O 1
ATOM 925 N N . TRP A 1 116 ? -7.920 -10.895 14.972 1.00 94.19 116 TRP A N 1
ATOM 926 C CA . TRP A 1 116 ? -7.814 -11.538 16.287 1.00 94.19 116 TRP A CA 1
ATOM 927 C C . TRP A 1 116 ? -8.895 -11.070 17.272 1.00 94.19 116 TRP A C 1
ATOM 929 O O . TRP A 1 116 ? -9.533 -11.917 17.901 1.00 94.19 116 TRP A O 1
ATOM 939 N N . LEU A 1 117 ? -9.125 -9.754 17.364 1.00 91.88 117 LEU A N 1
ATOM 940 C CA . LEU A 1 117 ? -10.122 -9.150 18.252 1.00 91.88 117 LEU A CA 1
ATOM 941 C C . LEU A 1 117 ? -11.542 -9.589 17.882 1.00 91.88 117 LEU A C 1
ATOM 943 O O . LEU A 1 117 ? -12.342 -9.884 18.762 1.00 91.88 117 LEU A O 1
ATOM 947 N N . HIS A 1 118 ? -11.840 -9.703 16.585 1.00 89.31 118 HIS A N 1
ATOM 948 C CA . HIS A 1 118 ? -13.140 -10.190 16.124 1.00 89.31 118 HIS A CA 1
ATOM 949 C C . HIS A 1 118 ? -13.446 -11.631 16.544 1.00 89.31 118 HIS A C 1
ATOM 951 O O . HIS A 1 118 ? -14.608 -11.967 16.757 1.00 89.31 118 HIS A O 1
ATOM 957 N N . HIS A 1 119 ? -12.426 -12.479 16.684 1.00 90.56 119 HIS A N 1
ATOM 958 C CA . HIS A 1 119 ? -12.596 -13.854 17.160 1.00 90.56 119 HIS A CA 1
ATOM 959 C C . HIS A 1 119 ? -12.542 -13.988 18.691 1.00 90.56 119 HIS A C 1
ATOM 961 O O . HIS A 1 119 ? -12.965 -15.014 19.219 1.00 90.56 119 HIS A O 1
ATOM 967 N N . HIS A 1 120 ? -12.047 -12.970 19.400 1.00 87.19 120 HIS A N 1
ATOM 968 C CA . HIS A 1 120 ? -11.916 -12.945 20.860 1.00 87.19 120 HIS A CA 1
ATOM 969 C C . HIS A 1 120 ? -12.522 -11.645 21.403 1.00 87.19 120 HIS A C 1
ATOM 971 O O . HIS A 1 120 ? -11.781 -10.752 21.827 1.00 87.19 120 HIS A O 1
ATOM 977 N N . PRO A 1 121 ? -13.860 -11.500 21.348 1.00 77.94 121 PRO A N 1
ATOM 978 C CA . PRO A 1 121 ? -14.506 -10.303 21.854 1.00 77.94 121 PRO A CA 1
ATOM 979 C C . PRO A 1 121 ? -14.230 -10.169 23.359 1.00 77.94 121 PRO A C 1
ATOM 981 O O . PRO A 1 121 ? -14.205 -11.182 24.065 1.00 77.94 121 PRO A O 1
ATOM 984 N N . PRO A 1 122 ? -14.013 -8.944 23.863 1.00 77.31 122 PRO A N 1
ATOM 985 C CA . PRO A 1 122 ? -13.846 -8.723 25.291 1.00 77.31 122 PRO A CA 1
ATOM 986 C C . PRO A 1 122 ? -15.074 -9.249 26.049 1.00 77.31 122 PRO A C 1
ATOM 988 O O . PRO A 1 122 ? -16.214 -9.026 25.637 1.00 77.31 122 PRO A O 1
ATOM 991 N N . GLU A 1 123 ? -14.823 -9.953 27.156 1.00 71.31 123 GLU A N 1
ATOM 992 C CA . GLU A 1 123 ? -15.823 -10.646 27.993 1.00 71.31 123 GLU A CA 1
ATOM 993 C C . GLU A 1 123 ? -16.982 -9.743 28.461 1.00 71.31 123 GLU A C 1
ATOM 995 O O . GLU A 1 123 ? -18.064 -10.223 28.784 1.00 71.31 123 GLU A O 1
ATOM 1000 N N . GLU A 1 124 ? -16.800 -8.425 28.414 1.00 67.19 124 GLU A N 1
ATOM 1001 C CA . GLU A 1 124 ? -17.792 -7.409 28.775 1.00 67.19 124 GLU A CA 1
ATOM 1002 C C . GLU A 1 124 ? -19.054 -7.422 27.886 1.00 67.19 124 GLU A C 1
ATOM 1004 O O . GLU A 1 124 ? -20.092 -6.908 28.289 1.00 67.19 124 GLU A O 1
ATOM 1009 N N . GLN A 1 125 ? -19.009 -8.057 26.705 1.00 57.53 125 GLN A N 1
ATOM 1010 C CA . GLN A 1 125 ? -20.173 -8.207 25.813 1.00 57.53 125 GLN A CA 1
ATOM 1011 C C . GLN A 1 125 ? -20.877 -9.570 25.903 1.00 57.53 125 GLN A C 1
ATOM 1013 O O . GLN A 1 125 ? -21.859 -9.796 25.200 1.00 57.53 125 GLN A O 1
ATOM 1018 N N . ARG A 1 126 ? -20.396 -10.494 26.744 1.00 61.31 126 ARG A N 1
ATOM 1019 C CA . ARG A 1 126 ? -20.974 -11.845 26.888 1.00 61.31 126 ARG A CA 1
ATOM 1020 C C . ARG A 1 126 ? -22.035 -11.962 27.983 1.00 61.31 126 ARG A C 1
ATOM 1022 O O . ARG A 1 126 ? -22.640 -13.020 28.107 1.00 61.31 126 ARG A O 1
ATOM 1029 N N . SER A 1 127 ? -22.265 -10.906 28.764 1.00 61.25 127 SER A N 1
ATOM 1030 C CA . SER A 1 127 ? -23.156 -10.948 29.933 1.00 61.25 127 SER A CA 1
ATOM 1031 C C . SER A 1 127 ? -24.576 -10.407 29.685 1.00 61.25 127 SER A C 1
ATOM 1033 O O . SER A 1 127 ? -25.208 -9.943 30.635 1.00 61.25 127 SER A O 1
ATOM 1035 N N . GLY A 1 128 ? -25.070 -10.441 28.442 1.00 54.94 128 GLY A N 1
ATOM 1036 C CA . GLY A 1 128 ? -26.440 -10.045 28.079 1.00 54.94 128 GLY A CA 1
ATOM 1037 C C . GLY A 1 128 ? -27.311 -11.232 27.709 1.00 54.94 128 GLY A C 1
ATOM 1038 O O . GLY A 1 128 ? -26.841 -12.044 26.883 1.00 54.94 128 GLY A O 1
#

Foldseek 3Di:
DDDDDDDDDDDDDDDDPDPDDPDDDPDDDDDDDDDDDDDDDDDDDDPDDDPPVCPPPPPPVVVVVVVVVVVVVVVVVVVVVVVVVLLVLVVPQPDDDPPDDDDSVRSVVSSVVSVVCVVPPPCVPVPD

InterPro domains:
  IPR011598 Myc-type, basic helix-loop-helix (bHLH) domain [PF00010] (67-115)
  IPR011598 Myc-type, basic helix-loop-helix (bHLH) domain [PS50888] (66-118)
  IPR011598 Myc-type, basic helix-loop-helix (bHLH) domain [SM00353] (72-123)
  IPR036638 Helix-loop-helix DNA-binding domain superfamily [G3DSA:4.10.280.10] (66-119)
  IPR036638 Helix-loop-helix DNA-binding domain superfamily [SSF47459] (64-117)
  IPR050359 Basic helix-loop-helix transcription factors [PTHR19290] (27-116)